Protein AF-A0A0Q5T1L8-F1 (afdb_monomer_lite)

Radius of gyration: 13.2 Å; chains: 1; bounding box: 38×27×34 Å

Sequence (86 aa):
MLQYSPDADEPLLNISKLNFTNLLKRFIENLNFENLVERANIIEPRDDLDFEVAEMQEMIFELANPEINGELTKERLQEIIAYLKE

Foldseek 3Di:
DPDDDLPDPEAPEEAELVNVLVVLVVCLVVVCLVVQLVVLLVVLVRPNYHYPDPCVSVVSVCSNCCVVNPDDDSVVSVVSSVVSVD

pLDDT: mean 86.05, std 12.57, range [37.69, 95.44]

Secondary structure (DSSP, 8-state):
-----TT-SS-SEEEPHHHHHHHHHHHHHHT-HHHHHHHHHHHTT-TTEEESSTHHHHHHHHHH-HHHH----HHHHHHHHHHTT-

Structure (mmCIF, N/CA/C/O backbone):
data_AF-A0A0Q5T1L8-F1
#
_entry.id   AF-A0A0Q5T1L8-F1
#
loop_
_atom_site.group_PDB
_atom_site.id
_atom_site.type_symbol
_atom_site.label_atom_id
_atom_site.label_alt_id
_atom_site.label_comp_id
_atom_site.label_asym_id
_atom_site.label_entity_id
_atom_site.label_seq_id
_atom_site.pdbx_PDB_ins_code
_atom_site.Cartn_x
_atom_site.Cartn_y
_atom_site.Cartn_z
_atom_site.occupancy
_atom_site.B_iso_or_equiv
_atom_site.auth_seq_id
_atom_site.auth_comp_id
_atom_site.auth_asym_id
_atom_site.auth_atom_id
_atom_site.pdbx_PDB_model_num
ATOM 1 N N . MET A 1 1 ? 25.549 11.815 -7.109 1.00 37.69 1 MET A N 1
ATOM 2 C CA . MET A 1 1 ? 24.091 11.603 -7.011 1.00 37.69 1 MET A CA 1
ATOM 3 C C . MET A 1 1 ? 23.724 10.665 -8.138 1.00 37.69 1 MET A C 1
ATOM 5 O O . MET A 1 1 ? 24.072 10.979 -9.267 1.00 37.69 1 MET A O 1
ATOM 9 N N . LEU A 1 2 ? 23.162 9.495 -7.838 1.00 48.00 2 LEU A N 1
ATOM 10 C CA . LEU A 1 2 ? 22.677 8.592 -8.880 1.00 48.00 2 LEU A CA 1
ATOM 11 C C . LEU A 1 2 ? 21.424 9.223 -9.491 1.00 48.00 2 LEU A C 1
ATOM 13 O O . LEU A 1 2 ? 20.445 9.463 -8.789 1.00 48.00 2 LEU A O 1
ATOM 17 N N . GLN A 1 3 ? 21.533 9.589 -10.763 1.00 50.22 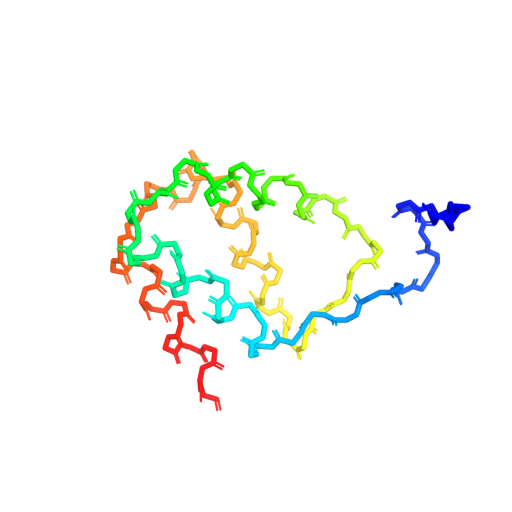3 GLN A N 1
ATOM 18 C CA . GLN A 1 3 ? 20.498 10.236 -11.554 1.00 50.22 3 GLN A CA 1
ATOM 19 C C . GLN A 1 3 ? 19.825 9.135 -12.367 1.00 50.22 3 GLN A C 1
ATOM 21 O O . GLN A 1 3 ? 20.238 8.837 -13.483 1.00 50.22 3 GLN A O 1
ATOM 26 N N . TYR A 1 4 ? 18.870 8.455 -11.746 1.00 58.31 4 TYR A N 1
ATOM 27 C CA . TYR A 1 4 ? 18.061 7.461 -12.435 1.00 58.31 4 TYR A CA 1
ATOM 28 C C . TYR A 1 4 ? 16.918 8.166 -13.165 1.00 58.31 4 TYR A C 1
ATOM 30 O O . TYR A 1 4 ? 16.279 9.055 -12.596 1.00 58.31 4 TYR A O 1
ATOM 38 N N . SER A 1 5 ? 16.722 7.813 -14.437 1.00 58.59 5 SER A N 1
ATOM 39 C CA . SER A 1 5 ? 15.573 8.264 -15.219 1.00 58.59 5 SER A CA 1
ATOM 40 C C . SER A 1 5 ? 14.323 7.561 -14.686 1.00 58.59 5 SER A C 1
ATOM 42 O O . SER A 1 5 ? 14.388 6.345 -14.519 1.00 58.59 5 SER A O 1
ATOM 44 N N . PRO A 1 6 ? 13.211 8.270 -14.432 1.00 56.09 6 PRO A N 1
ATOM 45 C CA . PRO A 1 6 ? 11.925 7.623 -14.168 1.00 56.09 6 PRO A CA 1
ATOM 46 C C . PRO A 1 6 ? 11.439 6.771 -15.359 1.00 56.09 6 PRO A C 1
ATOM 48 O O . PRO A 1 6 ? 10.632 5.879 -15.151 1.00 56.09 6 PRO A O 1
ATOM 51 N N . ASP A 1 7 ? 11.998 6.985 -16.559 1.00 56.94 7 ASP A N 1
ATOM 52 C CA . ASP A 1 7 ? 11.771 6.186 -17.775 1.00 56.94 7 ASP A CA 1
ATOM 53 C C . ASP A 1 7 ? 12.865 5.112 -17.978 1.00 56.94 7 ASP A C 1
ATOM 55 O O . ASP A 1 7 ? 13.478 5.026 -19.044 1.00 56.94 7 ASP A O 1
ATOM 59 N N . ALA A 1 8 ? 13.247 4.371 -16.938 1.00 63.25 8 ALA A N 1
ATOM 60 C CA . ALA A 1 8 ? 14.248 3.314 -17.096 1.00 63.25 8 ALA A CA 1
ATOM 61 C C . ALA A 1 8 ? 13.662 2.109 -17.859 1.00 63.25 8 ALA A C 1
ATOM 63 O O . ALA A 1 8 ? 12.572 1.653 -17.537 1.00 63.25 8 ALA A O 1
ATOM 64 N N . ASP A 1 9 ? 14.405 1.561 -18.831 1.00 63.81 9 ASP A N 1
ATOM 65 C CA . ASP A 1 9 ? 13.969 0.398 -19.635 1.00 63.81 9 ASP A CA 1
ATOM 66 C C . ASP A 1 9 ? 13.790 -0.895 -18.802 1.00 63.81 9 ASP A C 1
ATOM 68 O O . ASP A 1 9 ? 13.145 -1.843 -19.250 1.00 63.81 9 ASP A O 1
ATOM 72 N N . GLU A 1 10 ? 14.360 -0.945 -17.593 1.00 64.31 10 GLU A N 1
ATOM 73 C CA . GLU A 1 10 ? 14.228 -2.042 -16.629 1.00 64.31 10 GLU A CA 1
ATOM 74 C C . GLU A 1 10 ? 13.970 -1.473 -15.220 1.00 64.31 10 GLU A C 1
ATOM 76 O O . GLU A 1 10 ? 14.541 -0.429 -14.876 1.00 64.31 10 GLU A O 1
ATOM 81 N N . PRO A 1 11 ? 13.160 -2.146 -14.378 1.00 65.25 11 PRO A N 1
ATOM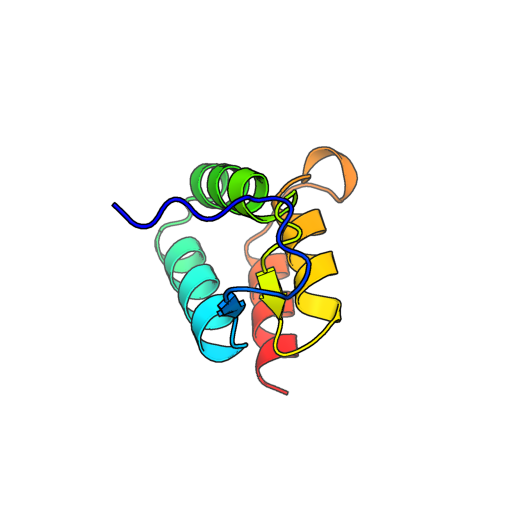 82 C CA . PRO A 1 11 ? 12.849 -1.659 -13.041 1.00 65.25 11 PRO A CA 1
ATOM 83 C C . PRO A 1 11 ? 14.107 -1.572 -12.178 1.00 65.25 11 PRO A C 1
ATOM 85 O O . PRO A 1 11 ? 14.864 -2.531 -12.006 1.00 65.25 11 PRO A O 1
ATOM 88 N N . LEU A 1 12 ? 14.320 -0.395 -11.600 1.00 76.69 12 LEU A N 1
ATOM 89 C CA . LEU A 1 12 ? 15.514 -0.060 -10.830 1.00 76.69 12 LEU A CA 1
ATOM 90 C C . LEU A 1 12 ? 15.387 -0.448 -9.356 1.00 76.69 12 LEU A C 1
ATOM 92 O O . LEU A 1 12 ? 16.389 -0.515 -8.636 1.00 76.69 12 LEU A O 1
ATOM 96 N N . LEU A 1 13 ? 14.160 -0.692 -8.895 1.00 83.00 13 LEU A N 1
ATOM 97 C CA . LEU A 1 13 ? 13.860 -1.068 -7.523 1.00 83.00 13 LEU A CA 1
ATOM 98 C C . LEU A 1 13 ? 12.630 -1.978 -7.474 1.00 83.00 13 LEU A C 1
ATOM 100 O O . LEU A 1 13 ? 11.563 -1.595 -7.937 1.00 83.00 13 LEU A O 1
ATOM 104 N N . ASN A 1 14 ? 12.766 -3.144 -6.839 1.00 88.94 14 ASN A N 1
ATOM 105 C CA . ASN A 1 14 ? 11.636 -4.020 -6.536 1.00 88.94 14 ASN A CA 1
ATOM 106 C C . ASN A 1 14 ? 11.164 -3.799 -5.084 1.00 88.94 14 ASN A C 1
ATOM 108 O O . ASN A 1 14 ? 11.958 -3.856 -4.135 1.00 88.94 14 ASN A O 1
ATOM 112 N N . ILE A 1 15 ? 9.874 -3.517 -4.908 1.00 92.38 15 ILE A N 1
ATOM 113 C CA . ILE A 1 15 ? 9.234 -3.286 -3.614 1.00 92.38 15 ILE A CA 1
ATOM 114 C C . ILE A 1 15 ? 8.629 -4.592 -3.089 1.00 92.38 15 ILE A C 1
ATOM 116 O O . ILE A 1 15 ? 7.678 -5.131 -3.650 1.00 92.38 15 ILE A O 1
ATOM 120 N N . SER A 1 16 ? 9.131 -5.053 -1.940 1.00 94.56 16 SER A N 1
ATOM 121 C CA . SER A 1 16 ? 8.620 -6.257 -1.278 1.00 94.56 16 SER A CA 1
ATOM 122 C C . SER A 1 16 ? 7.290 -6.044 -0.551 1.00 94.56 16 SER A C 1
ATOM 124 O O . SER A 1 16 ? 7.030 -4.967 0.009 1.00 94.56 16 SER A O 1
ATOM 126 N N . LYS A 1 17 ? 6.496 -7.118 -0.436 1.00 95.25 17 LYS A N 1
ATOM 127 C CA . LYS A 1 17 ? 5.265 -7.169 0.374 1.00 95.25 17 LYS A CA 1
ATOM 128 C C . LYS A 1 17 ? 5.536 -6.747 1.813 1.00 95.25 17 LYS A C 1
ATOM 130 O O . LYS A 1 17 ? 4.744 -6.018 2.412 1.00 95.25 17 LYS A O 1
ATOM 135 N N . LEU A 1 18 ? 6.676 -7.164 2.371 1.00 94.25 18 LEU A N 1
ATOM 136 C CA . LEU A 1 18 ? 7.086 -6.817 3.733 1.00 94.25 18 LEU A CA 1
ATOM 137 C C . LEU A 1 18 ? 7.290 -5.306 3.899 1.00 94.25 18 LEU A C 1
ATOM 139 O O . LEU A 1 18 ? 6.783 -4.723 4.861 1.00 94.25 18 LEU A O 1
ATOM 143 N N . ASN A 1 19 ? 8.016 -4.669 2.976 1.00 92.44 19 ASN A N 1
ATOM 144 C CA . ASN A 1 19 ? 8.281 -3.232 3.036 1.00 92.44 19 ASN A CA 1
ATOM 145 C C . ASN A 1 19 ? 6.988 -2.429 2.900 1.00 92.44 19 ASN A C 1
ATOM 147 O O . ASN A 1 19 ? 6.746 -1.523 3.702 1.00 92.44 19 ASN A O 1
ATOM 151 N N . PHE A 1 20 ? 6.133 -2.804 1.949 1.00 93.75 20 PHE A N 1
ATOM 152 C CA . PHE A 1 20 ? 4.849 -2.144 1.743 1.00 93.75 20 PHE A CA 1
ATOM 153 C C . PHE A 1 20 ? 3.908 -2.338 2.939 1.00 93.75 20 PHE A C 1
ATOM 155 O O . PHE A 1 20 ? 3.385 -1.373 3.489 1.00 93.75 20 PHE A O 1
ATOM 162 N N . THR A 1 21 ? 3.799 -3.558 3.466 1.00 94.25 21 THR A N 1
ATOM 163 C CA . THR A 1 21 ? 3.013 -3.844 4.677 1.00 94.25 21 THR A CA 1
ATOM 164 C C . THR A 1 21 ? 3.488 -3.027 5.880 1.00 94.25 21 THR A C 1
ATOM 166 O O . THR A 1 21 ? 2.676 -2.496 6.642 1.00 94.25 21 THR A O 1
ATOM 169 N N . ASN A 1 22 ? 4.803 -2.920 6.084 1.00 91.56 22 ASN A N 1
ATOM 170 C CA . ASN A 1 22 ? 5.368 -2.141 7.186 1.00 91.56 22 ASN A CA 1
ATOM 171 C C . ASN A 1 22 ? 5.105 -0.641 7.022 1.00 91.56 22 ASN A C 1
ATOM 173 O O . ASN A 1 22 ? 4.843 0.037 8.016 1.00 91.56 22 ASN A O 1
ATOM 177 N N . LEU A 1 23 ? 5.141 -0.132 5.787 1.00 89.12 23 LEU A N 1
ATOM 178 C CA . LEU A 1 23 ? 4.744 1.236 5.473 1.00 89.12 23 LEU A CA 1
ATOM 179 C C . LEU A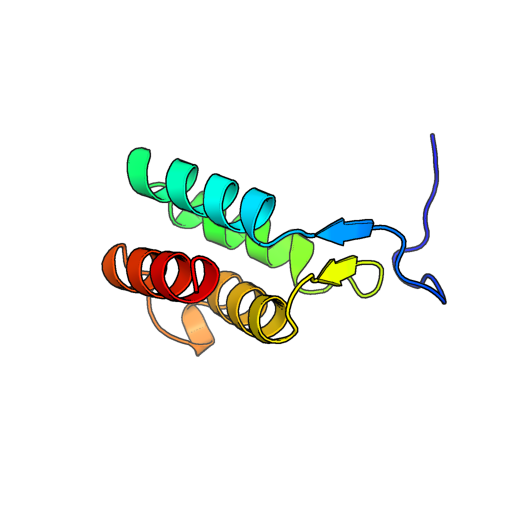 1 23 ? 3.292 1.476 5.912 1.00 89.12 23 LEU A C 1
ATOM 181 O O . LEU A 1 23 ? 3.054 2.350 6.742 1.00 89.12 23 LEU A O 1
ATOM 185 N N . LEU A 1 24 ? 2.348 0.655 5.442 1.00 90.81 24 LEU A N 1
ATOM 186 C CA . LEU A 1 24 ? 0.918 0.811 5.739 1.00 90.81 24 LEU A CA 1
ATOM 187 C C . LEU A 1 24 ? 0.611 0.734 7.243 1.00 90.81 24 LEU A C 1
ATOM 189 O O . LEU A 1 24 ? -0.129 1.566 7.769 1.00 90.81 24 LEU A O 1
ATOM 193 N N . LYS A 1 25 ? 1.236 -0.200 7.974 1.00 89.81 25 LYS A N 1
ATOM 194 C CA . LYS A 1 25 ? 1.076 -0.307 9.438 1.00 89.81 25 LYS A CA 1
ATOM 195 C C . LYS A 1 25 ? 1.451 0.985 10.169 1.00 89.81 25 LYS A C 1
ATOM 197 O O . LYS A 1 25 ? 0.720 1.409 11.061 1.00 89.81 25 LYS A O 1
ATOM 202 N N . ARG A 1 26 ? 2.547 1.641 9.766 1.00 86.31 26 ARG A N 1
ATOM 203 C CA . ARG A 1 26 ? 2.992 2.908 10.375 1.00 86.31 26 ARG A CA 1
ATOM 204 C C . ARG A 1 26 ? 1.992 4.044 10.161 1.00 86.31 26 ARG A C 1
ATOM 206 O O . ARG A 1 26 ? 1.906 4.931 11.009 1.00 86.31 26 ARG A O 1
ATOM 213 N N . PHE A 1 27 ? 1.246 4.033 9.058 1.00 83.62 27 PHE A N 1
ATOM 214 C CA . PHE A 1 27 ? 0.204 5.030 8.800 1.00 83.62 27 PHE A CA 1
ATOM 215 C C . PHE A 1 27 ? -1.067 4.766 9.604 1.00 83.62 27 PHE A C 1
ATOM 217 O O . PHE A 1 27 ? -1.640 5.715 10.134 1.00 83.62 27 PHE A O 1
ATOM 224 N N . ILE A 1 28 ? -1.451 3.496 9.788 1.00 83.19 28 ILE A N 1
ATOM 225 C CA . ILE A 1 28 ? -2.586 3.120 10.646 1.00 83.19 28 ILE A CA 1
ATOM 226 C C . ILE A 1 28 ? -2.362 3.564 12.096 1.00 83.19 28 ILE A C 1
ATOM 228 O O . ILE A 1 28 ? -3.278 4.093 12.722 1.00 83.19 28 ILE A O 1
ATOM 232 N N . GLU A 1 29 ? -1.162 3.345 12.639 1.00 82.25 29 GLU A N 1
ATOM 233 C CA . GLU A 1 29 ? -0.843 3.692 14.032 1.00 82.25 29 GLU A CA 1
ATOM 234 C C . GLU A 1 29 ? -0.917 5.201 14.296 1.00 82.25 29 GLU A C 1
ATOM 236 O O . GLU A 1 29 ? -1.305 5.614 15.386 1.00 82.25 29 GLU A O 1
ATOM 241 N N . ASN A 1 30 ? -0.595 6.019 13.290 1.00 80.44 30 ASN A N 1
ATOM 242 C CA . ASN A 1 30 ? -0.562 7.477 13.406 1.00 80.44 30 ASN A CA 1
ATOM 243 C C . ASN A 1 30 ? -1.807 8.178 12.830 1.00 80.44 30 ASN A C 1
ATOM 245 O O . ASN A 1 30 ? -1.853 9.405 12.852 1.00 80.44 30 ASN A O 1
ATOM 249 N N . LEU A 1 31 ? -2.787 7.424 12.305 1.00 76.69 31 LEU A N 1
ATOM 250 C CA . LEU A 1 31 ? -4.012 7.923 11.652 1.00 76.69 31 LEU A CA 1
ATOM 251 C C . LEU A 1 31 ? -3.768 9.049 10.629 1.00 76.69 31 LEU A C 1
ATOM 253 O O . LEU A 1 31 ? -4.586 9.953 10.473 1.00 76.69 31 LEU A O 1
ATOM 257 N N . ASN A 1 32 ? -2.632 9.010 9.932 1.00 84.62 32 ASN A N 1
ATOM 258 C CA . ASN A 1 32 ? -2.233 10.070 9.010 1.00 84.62 32 ASN A CA 1
ATOM 259 C C . ASN A 1 32 ? -2.492 9.653 7.558 1.00 84.62 32 ASN A C 1
ATOM 261 O O . ASN A 1 32 ? -1.565 9.303 6.825 1.00 84.62 32 ASN A O 1
ATOM 265 N N . PHE A 1 33 ? -3.769 9.639 7.175 1.00 86.25 33 PHE A N 1
ATOM 266 C CA . PHE A 1 33 ? -4.199 9.230 5.836 1.00 86.25 33 PHE A CA 1
ATOM 267 C C . PHE A 1 33 ? -3.767 10.216 4.750 1.00 86.25 33 PHE A C 1
ATOM 269 O O . PHE A 1 33 ? -3.338 9.781 3.689 1.00 86.25 33 PHE A O 1
ATOM 276 N N . GLU A 1 34 ? -3.783 11.521 5.029 1.00 88.81 34 GLU A N 1
ATOM 277 C CA . GLU A 1 34 ? -3.328 12.552 4.085 1.00 88.81 34 GLU A CA 1
ATOM 278 C C . GLU A 1 34 ? -1.867 12.321 3.668 1.00 88.81 34 GLU A C 1
ATOM 280 O O . GLU A 1 34 ? -1.556 12.264 2.482 1.00 88.81 34 GLU A O 1
ATOM 285 N N . ASN A 1 35 ? -0.976 12.044 4.628 1.00 89.75 35 ASN A N 1
ATOM 286 C CA . ASN A 1 35 ? 0.423 11.751 4.313 1.00 89.75 35 ASN A CA 1
ATOM 287 C C . ASN A 1 35 ? 0.611 10.434 3.541 1.00 89.75 35 ASN A C 1
ATOM 289 O O . ASN A 1 35 ? 1.568 10.298 2.778 1.00 89.75 35 ASN A O 1
ATOM 293 N N . LEU A 1 36 ? -0.270 9.450 3.748 1.00 92.50 36 LEU A N 1
ATOM 294 C CA . LEU A 1 36 ? -0.246 8.209 2.975 1.00 92.50 36 LEU A CA 1
ATOM 295 C C . LEU A 1 36 ? -0.640 8.470 1.517 1.00 92.50 36 LEU A C 1
ATOM 297 O O . LEU A 1 36 ? 0.067 8.009 0.624 1.00 92.50 36 LEU A O 1
ATOM 301 N N . VAL A 1 37 ? -1.691 9.260 1.289 1.00 93.19 37 VAL A N 1
ATOM 302 C CA . VAL A 1 37 ? -2.139 9.672 -0.050 1.00 93.19 37 VAL A CA 1
ATOM 303 C C . VAL A 1 37 ? -1.039 10.451 -0.771 1.00 93.19 37 VAL A C 1
ATOM 305 O O . VAL A 1 37 ? -0.688 10.118 -1.900 1.00 93.19 37 VAL A O 1
ATOM 308 N N . GLU A 1 38 ? -0.414 11.435 -0.117 1.00 92.44 38 GLU A N 1
ATOM 309 C CA . GLU A 1 38 ? 0.707 12.192 -0.698 1.00 92.44 38 GLU A CA 1
ATOM 310 C C . GLU A 1 38 ? 1.865 11.283 -1.135 1.00 92.44 38 GLU A C 1
ATOM 312 O O . GLU A 1 38 ? 2.466 11.484 -2.189 1.00 92.44 38 GLU A O 1
ATOM 317 N N . ARG A 1 39 ? 2.193 10.261 -0.338 1.00 92.06 39 ARG A N 1
ATOM 318 C CA . ARG A 1 39 ? 3.276 9.324 -0.668 1.00 92.06 39 ARG A CA 1
ATOM 319 C C . ARG A 1 39 ? 2.894 8.349 -1.765 1.00 92.06 39 ARG A C 1
ATOM 321 O O . ARG A 1 39 ? 3.746 8.051 -2.596 1.00 92.06 39 ARG A O 1
ATOM 328 N N . ALA A 1 40 ? 1.661 7.855 -1.762 1.00 94.00 40 ALA A N 1
ATOM 329 C CA . ALA A 1 40 ? 1.163 6.990 -2.820 1.00 94.00 40 ALA A CA 1
ATOM 330 C C . ALA A 1 40 ? 1.180 7.731 -4.165 1.00 94.00 40 ALA A C 1
ATOM 332 O O . ALA A 1 40 ? 1.710 7.194 -5.128 1.00 94.00 40 ALA A O 1
ATOM 333 N N . ASN A 1 41 ? 0.772 9.004 -4.190 1.00 93.94 41 ASN A N 1
ATOM 334 C CA . ASN A 1 41 ? 0.838 9.870 -5.375 1.00 93.94 41 ASN A CA 1
ATOM 335 C C . ASN A 1 41 ? 2.253 10.069 -5.946 1.00 93.94 41 ASN A C 1
ATOM 337 O O . ASN A 1 41 ? 2.413 10.329 -7.132 1.00 93.94 41 ASN A O 1
ATOM 341 N N . ILE A 1 42 ? 3.299 9.960 -5.121 1.00 93.06 42 ILE A N 1
ATOM 342 C CA . ILE A 1 42 ? 4.695 10.041 -5.589 1.00 93.06 42 ILE A CA 1
ATOM 343 C C . ILE A 1 42 ? 5.154 8.719 -6.221 1.00 93.06 42 ILE A C 1
ATOM 345 O O . ILE A 1 42 ? 6.051 8.720 -7.064 1.00 93.06 42 ILE A O 1
ATOM 349 N N . ILE A 1 43 ? 4.599 7.593 -5.769 1.00 92.12 43 ILE A N 1
ATOM 350 C CA . ILE A 1 43 ? 5.004 6.243 -6.180 1.00 92.12 43 ILE A CA 1
ATOM 351 C C . ILE A 1 43 ? 4.208 5.781 -7.400 1.00 92.12 43 ILE A C 1
ATOM 353 O O . ILE A 1 43 ? 4.793 5.179 -8.288 1.00 92.12 43 ILE A O 1
ATOM 357 N N . GLU A 1 44 ? 2.909 6.069 -7.442 1.00 94.19 44 GLU A N 1
ATOM 358 C CA . GLU A 1 44 ? 1.975 5.623 -8.482 1.00 94.19 44 GLU A CA 1
ATOM 359 C C . GLU A 1 44 ? 2.454 5.870 -9.923 1.00 94.19 44 GLU A C 1
ATOM 361 O O . GLU A 1 44 ? 2.419 4.913 -10.693 1.00 94.19 44 GLU A O 1
ATOM 366 N N . PRO A 1 45 ? 2.997 7.048 -10.289 1.00 91.69 45 PRO A N 1
ATOM 367 C CA . PRO A 1 45 ? 3.391 7.314 -11.671 1.00 91.69 45 PRO A CA 1
ATOM 368 C C . PRO A 1 45 ? 4.804 6.810 -12.009 1.00 91.69 45 PRO A C 1
ATOM 370 O O . PRO A 1 45 ? 5.369 7.210 -13.027 1.00 91.69 45 PRO A O 1
ATOM 373 N N . ARG A 1 46 ? 5.452 6.043 -11.121 1.00 88.75 46 ARG A N 1
ATOM 374 C CA . ARG A 1 46 ? 6.833 5.593 -11.323 1.00 88.75 46 ARG A CA 1
ATOM 375 C C . ARG A 1 46 ? 6.879 4.252 -12.039 1.00 88.75 46 ARG A C 1
ATOM 377 O O . ARG A 1 46 ? 6.708 3.209 -11.415 1.00 88.75 46 ARG A O 1
ATOM 384 N N . ASP A 1 47 ? 7.259 4.304 -13.308 1.00 83.94 47 ASP A N 1
ATOM 385 C CA . ASP A 1 47 ? 7.458 3.120 -14.151 1.00 83.94 47 ASP A CA 1
ATOM 386 C C . ASP A 1 47 ? 8.802 2.410 -13.885 1.00 83.94 47 ASP A C 1
ATOM 388 O O . ASP A 1 47 ? 9.019 1.282 -14.319 1.00 83.94 47 ASP A O 1
ATOM 392 N N . ASP A 1 48 ? 9.705 3.038 -13.123 1.00 84.12 48 ASP A N 1
ATOM 393 C CA . ASP A 1 48 ? 11.000 2.467 -12.735 1.00 84.12 48 ASP A CA 1
ATOM 394 C C . ASP A 1 48 ? 10.940 1.558 -11.492 1.00 84.12 48 ASP A C 1
ATOM 396 O O . ASP A 1 48 ? 11.981 1.106 -10.997 1.00 84.12 48 ASP A O 1
ATOM 400 N N . LEU A 1 49 ? 9.738 1.298 -10.974 1.00 88.44 49 LEU A N 1
ATOM 401 C CA . LEU A 1 49 ? 9.486 0.427 -9.831 1.00 88.44 49 LEU A CA 1
ATOM 402 C C . LEU A 1 49 ? 8.830 -0.879 -10.276 1.00 88.44 49 LEU A C 1
ATOM 404 O O . LEU A 1 49 ? 7.895 -0.886 -11.067 1.00 88.44 49 LEU A O 1
ATOM 408 N N . ASP A 1 50 ? 9.284 -1.977 -9.687 1.00 91.06 50 ASP A N 1
ATOM 409 C CA . ASP A 1 50 ? 8.616 -3.273 -9.764 1.00 91.06 50 ASP A CA 1
ATOM 410 C C . ASP A 1 50 ? 8.094 -3.670 -8.380 1.00 91.06 50 ASP A C 1
ATOM 412 O O . ASP A 1 50 ? 8.543 -3.155 -7.348 1.00 91.06 50 ASP A O 1
ATOM 416 N N . PHE A 1 51 ? 7.147 -4.597 -8.338 1.00 91.88 51 PHE A N 1
ATOM 417 C CA . PHE A 1 51 ? 6.478 -5.008 -7.112 1.00 91.88 51 PHE A CA 1
ATOM 418 C C . PHE A 1 51 ? 6.512 -6.524 -6.969 1.00 91.88 51 PHE A C 1
ATOM 420 O O . PHE A 1 51 ? 6.370 -7.263 -7.937 1.00 91.88 51 PHE A O 1
ATOM 427 N N . GLU A 1 52 ? 6.689 -7.006 -5.737 1.00 94.06 52 GLU A N 1
ATOM 428 C CA . GLU A 1 52 ? 6.746 -8.448 -5.462 1.00 94.06 52 GLU A CA 1
ATOM 429 C C . GLU A 1 52 ? 5.477 -9.187 -5.917 1.00 94.06 52 GLU A C 1
ATOM 431 O O . GLU A 1 52 ? 5.559 -10.345 -6.324 1.00 94.06 52 GLU A O 1
ATOM 436 N N . VAL A 1 53 ? 4.318 -8.521 -5.870 1.00 93.06 53 VAL A N 1
ATOM 437 C CA . VAL A 1 53 ? 3.070 -9.010 -6.468 1.00 93.06 53 VAL A CA 1
ATOM 438 C C . VAL A 1 53 ? 2.396 -7.898 -7.267 1.00 93.06 53 VAL A C 1
ATOM 440 O O . VAL A 1 53 ? 2.422 -6.735 -6.860 1.00 93.06 53 VAL A O 1
ATOM 443 N N . ALA A 1 54 ? 1.785 -8.257 -8.397 1.00 90.69 54 ALA A N 1
ATOM 444 C CA . ALA A 1 54 ? 1.226 -7.299 -9.352 1.00 90.69 54 ALA A CA 1
ATOM 445 C C . ALA A 1 54 ? 0.105 -6.440 -8.741 1.00 90.69 54 ALA A C 1
ATOM 447 O O . ALA A 1 54 ? 0.009 -5.246 -9.014 1.00 90.69 54 ALA A O 1
ATOM 448 N N . GLU A 1 55 ? -0.693 -7.014 -7.838 1.00 94.38 55 GLU A N 1
ATOM 449 C CA . GLU A 1 55 ? -1.811 -6.331 -7.184 1.00 94.38 55 GLU A CA 1
ATOM 450 C C . GLU A 1 55 ? -1.350 -5.174 -6.280 1.00 94.38 55 GLU A C 1
ATOM 452 O O . GLU A 1 55 ? -2.140 -4.290 -5.955 1.00 94.38 55 GLU A O 1
ATOM 457 N N . MET A 1 56 ? -0.068 -5.121 -5.891 1.00 95.06 56 MET A N 1
ATOM 458 C CA . MET A 1 56 ? 0.471 -3.979 -5.143 1.00 95.06 56 MET A CA 1
ATOM 459 C C . MET A 1 56 ? 0.417 -2.682 -5.950 1.00 95.06 56 MET A C 1
ATOM 461 O O . MET A 1 56 ? 0.230 -1.621 -5.356 1.00 95.06 56 MET A O 1
ATOM 465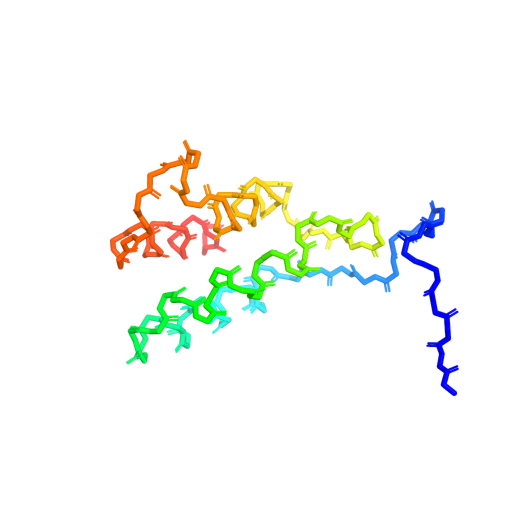 N N . GLN A 1 57 ? 0.550 -2.748 -7.276 1.00 93.69 57 GLN A N 1
ATOM 466 C CA . GLN A 1 57 ? 0.437 -1.569 -8.130 1.00 93.69 57 GLN A CA 1
ATOM 467 C C . GLN A 1 57 ? -0.997 -1.023 -8.122 1.00 93.69 57 GLN A C 1
ATOM 469 O O . GLN A 1 57 ? -1.196 0.179 -7.956 1.00 93.69 57 GLN A O 1
ATOM 474 N N . GLU A 1 58 ? -1.998 -1.905 -8.187 1.00 93.75 58 GLU A N 1
ATOM 475 C CA . GLU A 1 58 ? -3.412 -1.528 -8.063 1.00 93.75 58 GLU A CA 1
ATOM 476 C C . GLU A 1 58 ? -3.716 -0.927 -6.684 1.00 93.75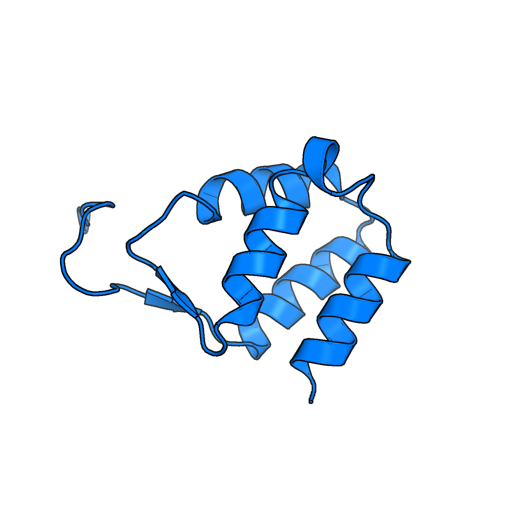 58 GLU A C 1
ATOM 478 O O . GLU A 1 58 ? -4.409 0.082 -6.583 1.00 93.75 58 GLU A O 1
ATOM 483 N N . MET A 1 59 ? -3.139 -1.484 -5.614 1.00 95.44 59 MET A N 1
ATOM 484 C CA . MET A 1 59 ? -3.271 -0.921 -4.266 1.00 95.44 59 MET A CA 1
ATOM 485 C C . MET A 1 59 ? -2.638 0.469 -4.164 1.00 95.44 59 MET A C 1
ATOM 487 O O . MET A 1 59 ? -3.185 1.344 -3.504 1.00 95.44 59 MET A O 1
ATOM 491 N N . ILE A 1 60 ? -1.484 0.700 -4.792 1.00 95.38 60 ILE A N 1
ATOM 492 C CA . ILE A 1 60 ? -0.846 2.023 -4.801 1.00 95.38 60 ILE A CA 1
ATOM 493 C C . ILE A 1 60 ? -1.701 3.024 -5.574 1.00 95.38 60 IL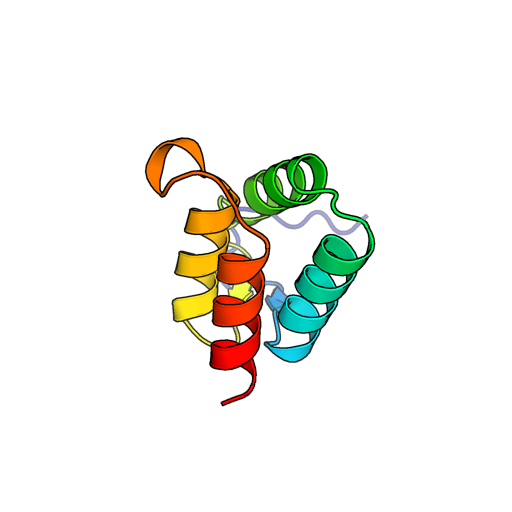E A C 1
ATOM 495 O O . ILE A 1 60 ? -1.900 4.134 -5.083 1.00 95.38 60 ILE A O 1
ATOM 499 N N . PHE A 1 61 ? -2.252 2.619 -6.719 1.00 94.88 61 PHE A N 1
ATOM 500 C CA . PHE A 1 61 ? -3.206 3.427 -7.471 1.00 94.88 61 PHE A CA 1
ATOM 501 C C . PHE A 1 61 ? -4.435 3.785 -6.625 1.00 94.88 61 PHE A C 1
ATOM 503 O O . PHE A 1 61 ? -4.842 4.948 -6.591 1.00 94.88 61 PHE A O 1
ATOM 510 N N . GLU A 1 62 ? -4.987 2.815 -5.891 1.00 94.94 62 GLU A N 1
ATOM 511 C CA . GLU A 1 62 ? -6.111 3.023 -4.974 1.00 94.94 62 GLU A CA 1
ATOM 512 C C . GLU A 1 62 ? -5.786 4.076 -3.905 1.00 94.94 62 GLU A C 1
ATOM 514 O O . GLU A 1 62 ? -6.554 5.013 -3.689 1.00 94.94 62 GLU A O 1
ATOM 519 N N . LEU A 1 63 ? -4.618 3.942 -3.267 1.00 94.62 63 LEU A N 1
ATOM 520 C CA . LEU A 1 63 ? -4.155 4.826 -2.196 1.00 94.62 63 LEU A CA 1
ATOM 521 C C . LEU A 1 63 ? -3.812 6.238 -2.684 1.00 94.62 63 LEU A C 1
ATOM 523 O O . LEU A 1 63 ? -3.956 7.192 -1.921 1.00 94.62 63 LEU A O 1
ATOM 527 N N . ALA A 1 64 ? -3.317 6.367 -3.914 1.00 95.19 64 ALA A N 1
ATOM 528 C CA . ALA A 1 64 ? -2.969 7.647 -4.521 1.00 95.19 64 ALA A CA 1
ATOM 529 C C . ALA A 1 64 ? -4.219 8.452 -4.898 1.00 95.19 64 ALA A C 1
ATOM 531 O O . ALA A 1 64 ? -4.227 9.671 -4.732 1.00 95.19 64 ALA A O 1
ATOM 532 N N . ASN A 1 65 ? -5.278 7.753 -5.319 1.00 95.00 65 ASN A N 1
ATOM 533 C CA . ASN A 1 65 ? -6.475 8.346 -5.908 1.00 95.00 65 ASN A CA 1
ATOM 534 C C . ASN A 1 65 ? -7.753 7.995 -5.105 1.00 95.00 65 ASN A C 1
ATOM 536 O O . ASN A 1 65 ? -8.653 7.315 -5.627 1.00 95.00 65 ASN A O 1
ATOM 540 N N . PRO A 1 66 ? -7.874 8.414 -3.827 1.00 92.19 66 PRO A N 1
ATOM 541 C CA . PRO A 1 66 ? -9.065 8.154 -3.010 1.00 92.19 66 PRO A CA 1
ATOM 542 C C . PRO A 1 66 ? -10.334 8.821 -3.570 1.00 92.19 66 PRO A C 1
ATOM 544 O O . PRO A 1 66 ? -11.449 8.370 -3.327 1.00 92.19 66 PRO A O 1
ATOM 547 N N . GLU A 1 67 ? -10.209 9.875 -4.373 1.00 90.44 67 GLU A N 1
ATOM 548 C CA . GLU A 1 67 ? -11.333 10.493 -5.080 1.00 90.44 67 GLU A CA 1
ATOM 549 C C . GLU A 1 67 ? -11.933 9.598 -6.176 1.00 90.44 67 GLU A C 1
ATOM 551 O O . GLU A 1 67 ? -13.098 9.778 -6.535 1.00 90.44 67 GLU A O 1
ATOM 556 N N . ILE A 1 68 ? -11.164 8.627 -6.684 1.00 91.81 68 ILE A N 1
ATOM 557 C CA . ILE A 1 68 ? -11.611 7.642 -7.679 1.00 91.81 68 ILE A CA 1
ATOM 558 C C . ILE A 1 68 ? -12.167 6.396 -6.983 1.00 91.81 68 ILE A C 1
ATOM 560 O O . ILE A 1 68 ? -13.213 5.880 -7.376 1.00 91.81 68 ILE A O 1
ATOM 564 N N . ASN A 1 69 ? -11.471 5.917 -5.950 1.00 87.88 69 ASN A N 1
ATOM 565 C CA . ASN A 1 69 ? -11.722 4.604 -5.348 1.00 87.88 69 ASN A CA 1
ATOM 566 C C . ASN A 1 69 ? -12.562 4.653 -4.060 1.00 87.88 69 ASN A C 1
ATOM 568 O O . ASN A 1 69 ? -13.005 3.616 -3.567 1.00 87.88 69 ASN A O 1
ATOM 572 N N . GLY A 1 70 ? -12.832 5.854 -3.547 1.00 85.94 70 GLY A N 1
ATOM 573 C CA . GLY A 1 70 ? -13.519 6.082 -2.282 1.00 85.94 70 GLY A CA 1
ATOM 574 C C . GLY A 1 70 ? -12.563 6.495 -1.165 1.00 85.94 70 GLY A C 1
ATOM 575 O O . GLY A 1 70 ? -11.346 6.338 -1.248 1.00 85.94 70 GLY A O 1
ATOM 576 N N . GLU A 1 71 ? -13.135 7.059 -0.099 1.00 85.12 71 GLU A N 1
ATOM 577 C CA . GLU A 1 71 ? -12.362 7.552 1.038 1.00 85.12 71 GLU A CA 1
ATOM 578 C C . GLU A 1 71 ? -11.523 6.435 1.668 1.00 85.12 71 GLU A C 1
ATOM 580 O O . GLU A 1 71 ? -12.010 5.334 1.941 1.00 85.12 71 GLU A O 1
ATOM 585 N N . LEU A 1 72 ? -10.252 6.741 1.928 1.00 88.81 72 LEU A N 1
ATOM 586 C CA . LEU A 1 72 ? -9.339 5.799 2.545 1.00 88.81 72 LEU A CA 1
ATOM 587 C C . LEU A 1 72 ? -9.697 5.591 4.018 1.00 88.81 72 LEU A C 1
ATOM 589 O O . LEU A 1 72 ? -9.581 6.504 4.836 1.00 88.81 72 LEU A O 1
ATOM 593 N N . THR A 1 73 ? -10.074 4.364 4.370 1.00 90.25 73 THR A N 1
ATOM 594 C CA . THR A 1 73 ? -10.428 3.996 5.744 1.00 90.25 73 THR A CA 1
ATOM 595 C C . THR A 1 73 ? -9.362 3.121 6.394 1.00 90.25 73 THR A C 1
ATOM 597 O O . THR A 1 73 ? -8.552 2.458 5.736 1.00 90.25 73 THR A O 1
ATOM 600 N N . LYS A 1 74 ? -9.371 3.080 7.730 1.00 91.12 74 LYS A N 1
ATOM 601 C CA . LYS A 1 74 ? -8.507 2.170 8.489 1.00 91.12 74 LYS A CA 1
ATOM 602 C C . LYS A 1 74 ? -8.808 0.714 8.138 1.00 91.12 74 LYS A C 1
ATOM 604 O O . LYS A 1 74 ? -7.882 -0.082 8.012 1.00 91.12 74 LYS A O 1
ATOM 609 N N . GLU A 1 75 ? -10.086 0.388 7.997 1.00 92.12 75 GLU A N 1
ATOM 610 C CA . GLU A 1 75 ? -10.590 -0.933 7.643 1.00 92.12 75 GLU A CA 1
ATOM 611 C C . GLU A 1 75 ? -10.021 -1.364 6.290 1.00 92.12 75 GLU A C 1
ATOM 613 O O . GLU A 1 75 ? -9.449 -2.448 6.184 1.00 92.12 75 GLU A O 1
ATOM 618 N N . ARG A 1 76 ? -10.040 -0.469 5.293 1.00 91.62 76 ARG A N 1
ATOM 619 C CA . ARG A 1 76 ? -9.483 -0.761 3.972 1.00 91.62 76 ARG A CA 1
ATOM 620 C C . ARG A 1 76 ? -7.979 -1.029 4.015 1.00 91.62 76 ARG A C 1
ATOM 622 O O . ARG A 1 76 ? -7.501 -2.003 3.437 1.00 91.62 76 ARG A O 1
ATOM 629 N N . LEU A 1 77 ? -7.222 -0.235 4.774 1.00 92.62 77 LEU A N 1
ATOM 630 C CA . LEU A 1 77 ? -5.791 -0.500 4.968 1.00 92.62 77 LEU A CA 1
ATOM 631 C C . LEU A 1 77 ? -5.528 -1.845 5.657 1.00 92.62 77 LEU A C 1
ATOM 633 O O . LEU A 1 77 ? -4.529 -2.506 5.367 1.00 92.62 77 LEU A O 1
ATOM 637 N N . GLN A 1 78 ? -6.401 -2.262 6.575 1.00 93.62 78 GLN A N 1
ATOM 638 C CA . GLN A 1 78 ? -6.289 -3.562 7.231 1.00 93.62 78 GLN A CA 1
ATOM 639 C C . GLN A 1 78 ? -6.565 -4.719 6.266 1.00 93.62 78 GLN A C 1
ATOM 641 O O . GLN A 1 78 ? -5.864 -5.726 6.351 1.00 93.62 78 GLN A O 1
ATOM 646 N N . GLU A 1 79 ? -7.516 -4.570 5.343 1.00 94.19 79 GLU A N 1
ATOM 647 C CA . GLU A 1 79 ? -7.778 -5.543 4.274 1.00 94.19 79 GLU A CA 1
ATOM 648 C C . GLU A 1 79 ? -6.569 -5.700 3.347 1.00 94.19 79 GLU A C 1
ATOM 650 O O . GLU A 1 79 ? -6.120 -6.822 3.116 1.00 94.19 79 GLU A O 1
ATOM 655 N N . ILE A 1 80 ? -5.979 -4.586 2.898 1.00 94.75 80 ILE A N 1
ATOM 656 C CA . ILE A 1 80 ? -4.757 -4.595 2.078 1.00 94.75 80 ILE A CA 1
ATOM 657 C C . ILE A 1 80 ? -3.622 -5.326 2.815 1.00 94.75 80 ILE A C 1
ATOM 659 O O . ILE A 1 80 ? -2.970 -6.213 2.267 1.00 94.75 80 ILE A O 1
ATOM 663 N N . ILE A 1 81 ? -3.405 -5.007 4.095 1.00 94.31 81 ILE A N 1
ATOM 664 C CA . ILE A 1 81 ? -2.386 -5.675 4.919 1.00 94.31 81 ILE A CA 1
ATOM 665 C C . ILE A 1 81 ? -2.687 -7.167 5.115 1.00 94.31 81 ILE A C 1
ATOM 667 O O . ILE A 1 81 ? -1.750 -7.951 5.272 1.00 94.31 81 ILE A O 1
ATOM 671 N N . ALA A 1 82 ? -3.958 -7.563 5.194 1.00 94.31 82 ALA A N 1
ATOM 672 C CA . ALA A 1 82 ? -4.342 -8.964 5.327 1.00 94.31 82 ALA A CA 1
ATOM 673 C C . ALA A 1 82 ? -4.005 -9.739 4.049 1.00 94.31 82 ALA A C 1
ATOM 675 O O . ALA A 1 82 ? -3.331 -10.759 4.148 1.00 94.31 82 ALA A O 1
ATOM 676 N N . TYR A 1 83 ? -4.364 -9.196 2.883 1.00 94.00 83 TYR A N 1
ATOM 677 C CA . TYR A 1 83 ? -4.039 -9.775 1.579 1.00 94.00 83 TYR A CA 1
ATOM 678 C C . TYR A 1 83 ? -2.528 -9.976 1.391 1.00 94.00 83 TYR A C 1
ATOM 680 O O . TYR A 1 83 ? -2.074 -11.050 1.019 1.00 94.00 83 TYR A O 1
ATOM 688 N N . LEU A 1 84 ? -1.711 -8.976 1.734 1.00 91.81 84 LEU A N 1
ATOM 689 C CA . LEU A 1 84 ? -0.253 -9.046 1.548 1.00 91.81 84 LEU A CA 1
ATOM 690 C C . LEU A 1 84 ? 0.462 -10.056 2.469 1.00 91.81 84 LEU A C 1
ATOM 692 O O . LEU A 1 84 ? 1.654 -10.315 2.283 1.00 91.81 84 LEU A O 1
ATOM 696 N N . LYS A 1 85 ? -0.223 -10.585 3.491 1.00 86.06 85 LYS A N 1
ATOM 697 C CA . LYS A 1 85 ? 0.315 -11.612 4.400 1.00 86.06 85 LYS A CA 1
ATOM 698 C C . LYS A 1 85 ? 0.048 -13.040 3.933 1.00 86.06 85 LYS A C 1
ATOM 700 O O . LYS A 1 85 ? 0.653 -13.945 4.511 1.00 86.06 85 LYS A O 1
ATOM 705 N N . GLU A 1 86 ? -0.861 -13.226 2.980 1.00 68.25 86 GLU A N 1
ATOM 706 C CA . GLU A 1 86 ? -1.072 -14.505 2.294 1.00 68.25 86 GLU A CA 1
ATOM 707 C C . GLU A 1 86 ? 0.143 -14.844 1.411 1.00 68.25 86 GLU A C 1
ATOM 709 O O . GLU A 1 86 ? 0.494 -16.043 1.358 1.00 68.25 86 GLU A O 1
#